Protein AF-A0A0F3N1J6-F1 (afdb_monomer_lite)

InterPro domains:
  IPR025494 Protein of unknown function DUF4385 [PF14328] (18-64)

Foldseek 3Di:
DDDDPVVPDDPPPQQAAQPDACVVVVVSDDDDDDCRPPLRHPPVNVVCVVVPDPPDPVVVVVVVVD

Structure (mmCIF, N/CA/C/O backbone):
data_AF-A0A0F3N1J6-F1
#
_entry.id   AF-A0A0F3N1J6-F1
#
loop_
_atom_site.group_PDB
_atom_site.id
_atom_site.type_symbol
_atom_site.label_atom_id
_atom_site.label_alt_id
_atom_site.label_comp_id
_atom_site.label_asym_id
_atom_site.label_entity_id
_atom_site.label_seq_id
_atom_site.pdbx_PDB_ins_code
_atom_site.Cartn_x
_atom_site.Cartn_y
_atom_site.Cartn_z
_atom_site.occupancy
_atom_site.B_iso_or_equiv
_atom_site.auth_seq_id
_atom_site.auth_comp_id
_atom_site.auth_asym_id
_atom_site.auth_atom_id
_atom_site.pdbx_PDB_model_num
ATOM 1 N N . MET A 1 1 ? 8.658 30.938 -10.877 1.00 64.12 1 MET A N 1
ATOM 2 C CA . MET A 1 1 ? 8.170 29.940 -9.898 1.00 64.12 1 MET A CA 1
ATOM 3 C C . MET A 1 1 ? 8.582 28.560 -10.389 1.00 64.12 1 MET A C 1
ATOM 5 O O . MET A 1 1 ? 8.336 28.264 -11.552 1.00 64.12 1 MET A O 1
ATOM 9 N N . ALA A 1 2 ? 9.268 27.759 -9.571 1.00 75.75 2 ALA A N 1
ATOM 10 C CA . ALA A 1 2 ? 9.618 26.388 -9.947 1.00 75.75 2 ALA A CA 1
ATOM 11 C C . ALA A 1 2 ? 8.345 25.527 -9.981 1.00 75.75 2 ALA A C 1
ATOM 13 O O . ALA A 1 2 ? 7.498 25.645 -9.096 1.00 75.75 2 ALA A O 1
ATOM 14 N N . LYS A 1 3 ? 8.182 24.698 -11.017 1.00 75.12 3 LYS A N 1
ATOM 15 C CA . LYS A 1 3 ? 7.041 23.776 -11.114 1.00 75.12 3 LYS A CA 1
ATOM 16 C C . LYS A 1 3 ? 7.127 22.735 -9.985 1.00 75.12 3 LYS A C 1
ATOM 18 O O . LYS A 1 3 ? 8.224 22.233 -9.738 1.00 75.12 3 LYS A O 1
ATOM 23 N N . PRO A 1 4 ? 6.011 22.385 -9.320 1.00 76.44 4 PRO A N 1
ATOM 24 C CA . PRO A 1 4 ? 6.020 21.352 -8.292 1.00 76.44 4 PRO A CA 1
ATOM 25 C C . PRO A 1 4 ? 6.382 19.994 -8.907 1.00 76.44 4 PRO A C 1
ATOM 27 O O . PRO A 1 4 ? 5.875 19.620 -9.967 1.00 76.44 4 PRO A O 1
ATOM 30 N N . SER A 1 5 ? 7.266 19.254 -8.237 1.00 67.12 5 SER A N 1
ATOM 31 C CA . SER A 1 5 ? 7.831 17.983 -8.717 1.00 67.12 5 SER A CA 1
ATOM 32 C C . SER A 1 5 ? 6.783 16.890 -8.950 1.00 67.12 5 SER A C 1
ATOM 34 O O . SER A 1 5 ? 6.98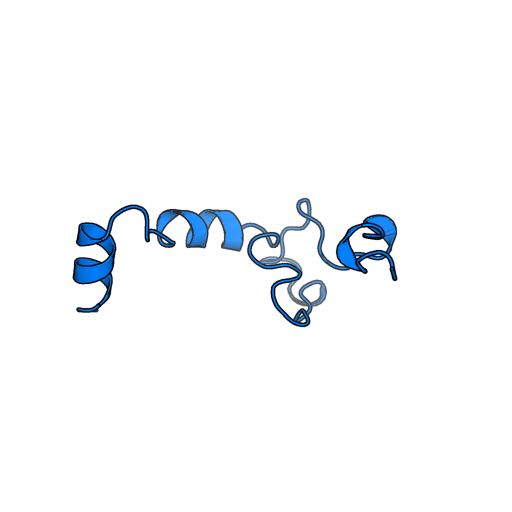9 16.025 -9.796 1.00 67.12 5 SER A O 1
ATOM 36 N N . TYR A 1 6 ? 5.636 16.963 -8.269 1.00 69.56 6 TYR A N 1
ATOM 37 C CA . TYR A 1 6 ? 4.541 15.997 -8.398 1.00 69.56 6 TYR A CA 1
ATOM 38 C C . TYR A 1 6 ? 3.868 15.991 -9.785 1.00 69.56 6 TYR A C 1
ATOM 40 O O . TYR A 1 6 ? 3.299 14.980 -10.184 1.00 69.56 6 TYR A O 1
ATOM 48 N N . LEU A 1 7 ? 3.964 17.080 -10.562 1.00 74.38 7 LEU A N 1
ATOM 49 C CA . LEU A 1 7 ? 3.379 17.150 -11.913 1.00 74.38 7 LEU A CA 1
ATOM 50 C C . LEU A 1 7 ? 4.103 16.271 -12.948 1.00 74.38 7 LEU A C 1
ATOM 52 O O . LEU A 1 7 ? 3.533 15.987 -13.996 1.00 74.38 7 LEU A O 1
ATOM 56 N N . ASN A 1 8 ? 5.335 15.833 -12.671 1.00 70.44 8 ASN A N 1
ATOM 57 C CA . ASN A 1 8 ? 6.125 14.979 -13.565 1.00 70.44 8 ASN A CA 1
ATOM 58 C C . ASN A 1 8 ? 6.226 13.552 -13.009 1.00 70.44 8 ASN A C 1
ATOM 60 O O . ASN A 1 8 ? 7.322 13.014 -12.845 1.00 70.44 8 ASN A O 1
ATOM 64 N N . PHE A 1 9 ? 5.091 12.947 -12.657 1.00 73.56 9 PHE A N 1
ATOM 65 C CA . PHE A 1 9 ? 5.081 11.583 -12.140 1.00 73.56 9 PHE A CA 1
ATOM 66 C C . PHE A 1 9 ? 5.318 10.562 -13.265 1.00 73.56 9 PHE A C 1
ATOM 68 O O . PHE A 1 9 ? 4.457 10.336 -14.117 1.00 73.56 9 PHE A O 1
ATOM 75 N N . ASP A 1 10 ? 6.487 9.921 -13.260 1.00 78.56 10 ASP A N 1
ATOM 76 C CA . ASP A 1 10 ? 6.812 8.836 -14.186 1.00 78.56 10 ASP A CA 1
ATOM 77 C C . ASP A 1 10 ? 6.186 7.513 -13.715 1.00 78.56 10 ASP A C 1
ATOM 79 O O . ASP A 1 10 ? 6.727 6.788 -12.877 1.00 78.56 10 ASP A O 1
ATOM 83 N N . ASN A 1 11 ? 5.039 7.175 -14.303 1.00 76.00 11 ASN A N 1
ATOM 84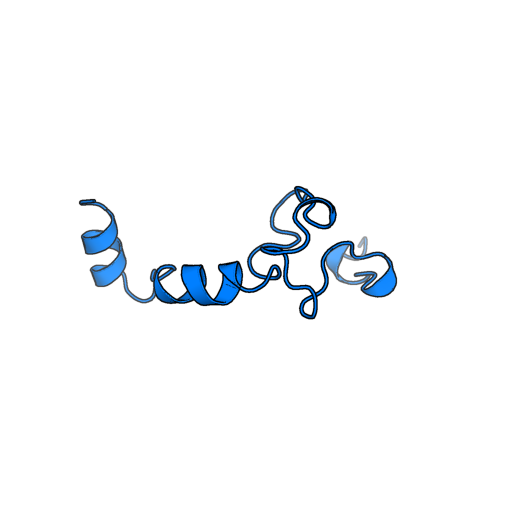 C CA . ASN A 1 11 ? 4.331 5.924 -14.031 1.00 76.00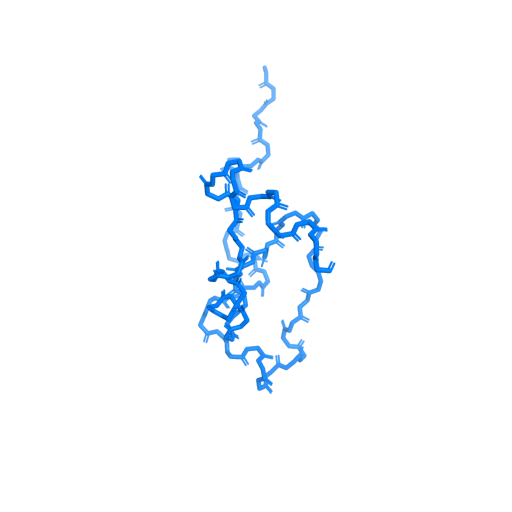 11 ASN A CA 1
ATOM 85 C C . ASN A 1 11 ? 5.117 4.677 -14.503 1.00 76.00 11 ASN A C 1
ATOM 87 O O . ASN A 1 11 ? 5.015 3.598 -13.909 1.00 76.00 11 ASN A O 1
ATOM 91 N N . LYS A 1 12 ? 5.950 4.798 -15.545 1.00 78.50 12 LYS A N 1
ATOM 92 C CA . LYS A 1 12 ? 6.728 3.666 -16.077 1.00 78.50 12 LYS A CA 1
ATOM 93 C C . LYS A 1 12 ? 7.850 3.275 -15.120 1.00 78.50 12 LYS A C 1
ATOM 95 O O . LYS A 1 12 ? 8.006 2.088 -14.844 1.00 78.50 12 LYS A O 1
ATOM 100 N N . SER A 1 13 ? 8.554 4.263 -14.571 1.00 80.88 13 SER A N 1
ATOM 101 C CA . SER A 1 13 ? 9.617 4.084 -13.568 1.00 80.88 13 SER A CA 1
ATOM 102 C C . SER A 1 13 ? 9.088 3.617 -12.201 1.00 80.88 13 SER A C 1
ATOM 104 O O . SER A 1 13 ? 9.835 3.159 -11.332 1.00 80.88 13 SER A O 1
ATOM 106 N N . TYR A 1 14 ? 7.774 3.693 -11.999 1.00 81.69 14 TYR A N 1
ATOM 107 C CA . TYR A 1 14 ? 7.150 3.344 -10.739 1.00 81.69 14 TYR A CA 1
ATOM 108 C C . TYR A 1 14 ? 7.217 1.840 -10.433 1.00 81.69 14 TYR A C 1
ATOM 110 O O . TYR A 1 14 ? 6.760 1.003 -11.217 1.00 81.69 14 TYR A O 1
ATOM 118 N N . LYS A 1 15 ? 7.787 1.509 -9.267 1.00 81.38 15 LYS A N 1
ATOM 119 C CA . LYS A 1 15 ? 8.179 0.141 -8.889 1.00 81.38 15 LYS A CA 1
ATOM 120 C C . LYS A 1 15 ? 7.006 -0.768 -8.514 1.00 81.38 15 LYS A C 1
ATOM 122 O O . LYS A 1 15 ? 7.102 -1.972 -8.723 1.00 81.38 15 LYS A O 1
ATOM 127 N N . TRP A 1 16 ? 5.922 -0.219 -7.965 1.00 85.06 16 TRP A N 1
ATOM 128 C CA . TRP A 1 16 ? 4.741 -1.000 -7.581 1.00 85.06 16 TRP A CA 1
ATOM 129 C C . TRP A 1 16 ? 3.714 -1.021 -8.708 1.00 85.06 16 TRP A C 1
ATOM 131 O O . TRP A 1 16 ? 3.486 -0.006 -9.364 1.00 85.06 16 TRP A O 1
ATOM 141 N N . LYS A 1 17 ? 3.078 -2.170 -8.925 1.00 83.94 17 LYS A N 1
ATOM 142 C CA . LYS A 1 17 ? 2.064 -2.382 -9.962 1.00 83.94 17 LYS A CA 1
ATOM 143 C C . LYS A 1 17 ? 0.839 -3.023 -9.323 1.00 83.94 17 LYS A C 1
ATOM 145 O O . LYS A 1 17 ? 0.970 -3.895 -8.476 1.00 83.94 17 LYS A O 1
ATOM 150 N N . ASN A 1 18 ? -0.348 -2.580 -9.719 1.00 81.94 18 ASN A N 1
ATOM 151 C CA . ASN A 1 18 ? -1.598 -3.021 -9.096 1.00 81.94 18 ASN A CA 1
ATOM 152 C C . ASN A 1 18 ? -1.987 -4.464 -9.482 1.00 81.94 18 ASN A C 1
ATOM 154 O O . ASN A 1 18 ? -2.753 -5.099 -8.764 1.00 81.94 18 ASN A O 1
ATOM 158 N N . ASP A 1 19 ? -1.446 -4.974 -10.592 1.00 85.00 19 ASP A N 1
ATOM 159 C CA . ASP A 1 19 ? -1.737 -6.302 -11.152 1.00 85.00 19 ASP A CA 1
ATOM 160 C C . ASP A 1 19 ? -0.849 -7.431 -10.588 1.00 85.00 19 ASP A C 1
ATOM 162 O O . ASP A 1 19 ? -0.933 -8.570 -11.038 1.00 85.00 19 ASP A O 1
ATOM 166 N N . ILE A 1 20 ? 0.023 -7.135 -9.616 1.00 85.38 20 ILE A N 1
ATOM 167 C CA . ILE A 1 20 ? 0.904 -8.130 -8.988 1.00 85.38 20 ILE A CA 1
ATOM 168 C C . ILE A 1 20 ? 0.271 -8.646 -7.690 1.00 85.38 20 ILE A C 1
ATOM 170 O O . ILE A 1 20 ? -0.116 -7.868 -6.817 1.00 85.38 20 ILE A O 1
ATOM 174 N N . GLU A 1 21 ? 0.238 -9.970 -7.522 1.00 89.19 21 GLU A N 1
ATOM 175 C CA . GLU A 1 21 ? -0.104 -10.613 -6.249 1.00 89.19 21 GLU A CA 1
ATOM 176 C C . GLU A 1 21 ? 1.112 -10.649 -5.310 1.00 89.19 21 GLU A C 1
ATOM 178 O O . GLU A 1 21 ? 1.860 -11.628 -5.241 1.00 89.19 21 GLU A O 1
ATOM 183 N N . TYR A 1 22 ? 1.298 -9.584 -4.532 1.00 87.56 22 TYR A N 1
ATOM 184 C CA . TYR A 1 22 ? 2.460 -9.418 -3.648 1.00 87.56 22 TYR A CA 1
ATOM 185 C C . TYR A 1 22 ? 2.551 -10.457 -2.529 1.00 87.56 22 TYR A C 1
ATOM 187 O O . TYR A 1 22 ? 3.626 -10.673 -1.978 1.00 87.56 22 TYR A O 1
ATOM 195 N N . ARG A 1 23 ? 1.442 -11.133 -2.206 1.00 87.06 23 ARG A N 1
ATOM 196 C CA . ARG A 1 23 ? 1.441 -12.231 -1.232 1.00 87.06 23 ARG A CA 1
ATOM 197 C C . ARG A 1 23 ? 2.163 -13.479 -1.745 1.00 87.06 23 ARG A C 1
ATOM 199 O O . ARG A 1 23 ? 2.716 -14.218 -0.938 1.00 87.06 23 ARG A O 1
ATOM 206 N N . LYS A 1 24 ? 2.151 -13.713 -3.062 1.00 89.38 24 LYS A N 1
ATOM 207 C CA . LYS A 1 24 ? 2.872 -14.825 -3.703 1.00 89.38 24 LYS A CA 1
ATOM 208 C C . LYS A 1 24 ? 4.290 -14.429 -4.116 1.00 89.38 24 LYS A C 1
ATOM 210 O O . LYS A 1 24 ? 5.178 -15.268 -4.059 1.00 89.38 24 LYS A O 1
ATOM 215 N N . TYR A 1 25 ? 4.491 -13.162 -4.483 1.00 88.31 25 TYR A N 1
ATOM 216 C CA . TYR A 1 25 ? 5.764 -12.622 -4.973 1.00 88.31 25 TYR A CA 1
ATOM 217 C C . TYR A 1 25 ? 6.325 -11.563 -4.017 1.00 88.31 25 TYR A C 1
ATOM 219 O O . TYR A 1 25 ? 6.369 -10.367 -4.326 1.00 88.31 25 TYR A O 1
ATOM 227 N N . LEU A 1 26 ? 6.732 -12.002 -2.824 1.00 85.31 26 LEU A N 1
ATOM 228 C CA . LEU A 1 26 ? 7.232 -11.129 -1.754 1.00 85.31 26 LEU A CA 1
ATOM 229 C C . LEU A 1 26 ? 8.478 -10.340 -2.184 1.00 85.31 26 LEU A C 1
ATOM 231 O O . LEU A 1 26 ? 8.642 -9.188 -1.791 1.00 85.31 26 LEU A O 1
ATOM 235 N N . GLU A 1 27 ? 9.325 -10.902 -3.046 1.00 87.75 27 GLU A N 1
ATOM 236 C CA . GLU A 1 27 ?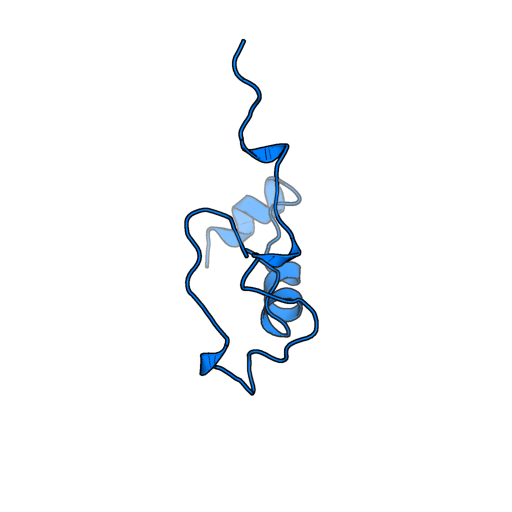 10.524 -10.245 -3.585 1.00 87.75 27 GLU A CA 1
ATOM 237 C C . GLU A 1 27 ? 10.225 -9.034 -4.488 1.00 87.75 27 GLU A C 1
ATOM 239 O O . GLU A 1 27 ? 11.080 -8.155 -4.667 1.00 87.75 27 GLU A O 1
ATOM 244 N N . SER A 1 28 ? 9.005 -8.962 -5.031 1.00 85.62 28 SER A N 1
ATOM 245 C CA . SER A 1 28 ? 8.525 -7.816 -5.810 1.00 85.62 28 SER A CA 1
ATOM 246 C C . SER A 1 28 ? 8.105 -6.647 -4.917 1.00 85.62 28 SER A C 1
ATOM 248 O O . SER A 1 28 ? 8.024 -5.507 -5.387 1.00 85.62 28 SER A O 1
ATOM 250 N N . TYR A 1 29 ? 7.857 -6.896 -3.626 1.00 83.38 29 TYR A N 1
ATOM 251 C CA . TYR A 1 29 ? 7.567 -5.844 -2.663 1.00 83.38 29 TYR A CA 1
ATOM 252 C C . TYR A 1 29 ? 8.824 -5.017 -2.387 1.00 83.38 29 TYR A C 1
ATOM 254 O O . TYR A 1 29 ? 9.898 -5.532 -2.072 1.00 83.38 29 TYR A O 1
ATOM 262 N N . ARG A 1 30 ? 8.696 -3.695 -2.498 1.00 83.50 30 ARG A N 1
ATOM 263 C CA . ARG A 1 30 ? 9.755 -2.745 -2.140 1.00 83.50 30 ARG A CA 1
ATOM 264 C C . ARG A 1 30 ? 9.211 -1.754 -1.123 1.00 83.50 30 ARG A C 1
ATOM 266 O O . ARG A 1 30 ? 8.048 -1.376 -1.201 1.00 83.50 30 ARG A O 1
ATOM 273 N N . VAL A 1 31 ? 10.052 -1.317 -0.190 1.00 80.38 31 VAL A N 1
ATOM 274 C CA . VAL A 1 31 ? 9.698 -0.234 0.735 1.00 80.38 31 VAL A CA 1
ATOM 275 C C . VAL A 1 31 ? 9.822 1.091 -0.012 1.00 80.38 31 VAL A C 1
ATOM 277 O O . VAL A 1 31 ? 10.858 1.371 -0.622 1.00 80.38 31 VAL A O 1
ATOM 280 N N . GLY A 1 32 ? 8.734 1.860 -0.035 1.00 74.75 32 GLY A N 1
ATOM 281 C CA . GLY A 1 32 ? 8.687 3.165 -0.684 1.00 74.75 32 GLY A CA 1
ATOM 282 C C . GLY A 1 32 ? 9.268 4.268 0.181 1.00 74.75 32 GLY A C 1
ATOM 283 O O . GLY A 1 32 ? 9.382 4.129 1.395 1.00 74.75 32 GLY A O 1
ATOM 284 N N . LYS A 1 33 ? 9.663 5.363 -0.470 1.00 71.06 33 LYS A N 1
ATOM 285 C CA . LYS A 1 33 ? 9.987 6.607 0.223 1.00 71.06 33 LYS A CA 1
ATOM 286 C C . LYS A 1 33 ? 8.702 7.428 0.312 1.00 71.06 33 LYS A C 1
ATOM 288 O O . LYS A 1 33 ? 8.042 7.620 -0.711 1.00 71.06 33 LYS A O 1
ATOM 293 N N . ASP A 1 34 ? 8.379 7.906 1.508 1.00 70.25 34 ASP A N 1
ATOM 294 C CA . ASP A 1 34 ? 7.178 8.702 1.785 1.00 70.25 34 ASP A CA 1
ATOM 295 C C . ASP A 1 34 ? 5.872 7.932 1.477 1.00 70.25 34 ASP A C 1
ATOM 297 O O . ASP A 1 34 ? 5.825 6.706 1.567 1.00 70.25 34 ASP A O 1
ATOM 301 N N . GLU A 1 35 ? 4.798 8.633 1.105 1.00 67.44 35 GLU A N 1
ATOM 302 C CA . GLU A 1 35 ? 3.481 8.046 0.794 1.00 67.44 35 GLU A CA 1
ATOM 303 C C . GLU A 1 35 ? 3.413 7.366 -0.591 1.00 67.44 35 GLU A C 1
ATOM 305 O O . GLU A 1 35 ? 2.346 6.981 -1.077 1.00 67.44 35 GLU A O 1
ATOM 310 N N . GLN A 1 36 ? 4.551 7.200 -1.266 1.00 65.12 36 GLN A N 1
ATOM 311 C CA . GLN A 1 36 ? 4.593 6.593 -2.589 1.00 65.12 36 GLN A CA 1
ATOM 312 C C . GLN A 1 36 ? 4.440 5.075 -2.481 1.00 65.12 36 GLN A C 1
ATOM 314 O O . GLN A 1 36 ? 5.352 4.370 -2.060 1.00 65.12 36 GLN A O 1
ATOM 319 N N . GLY A 1 37 ? 3.295 4.564 -2.924 1.00 65.31 37 GLY A N 1
ATOM 320 C CA . GLY A 1 37 ? 3.023 3.119 -2.984 1.00 65.31 37 GLY A CA 1
ATOM 321 C C . GLY A 1 37 ? 2.032 2.659 -1.934 1.00 65.31 37 GLY A C 1
ATOM 322 O O . GLY A 1 37 ? 1.612 1.497 -1.945 1.00 65.31 37 GLY A O 1
ATOM 323 N N . VAL A 1 38 ? 1.630 3.584 -1.061 1.00 62.09 38 VAL A N 1
ATOM 324 C CA . VAL A 1 38 ? 0.612 3.364 -0.045 1.00 62.09 38 VAL A CA 1
ATOM 325 C C . VAL A 1 38 ? -0.667 2.916 -0.75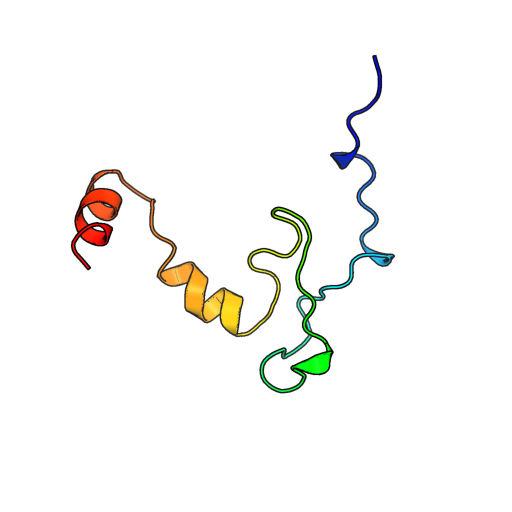0 1.00 62.09 38 VAL A C 1
ATOM 327 O O . VAL A 1 38 ? -1.176 3.582 -1.650 1.00 62.09 38 VAL A O 1
ATOM 330 N N . CYS A 1 39 ? -1.145 1.729 -0.378 1.00 69.88 39 CYS A N 1
ATOM 331 C CA . CYS A 1 39 ? -2.357 1.111 -0.919 1.00 69.88 39 CYS A CA 1
ATOM 332 C C . CYS A 1 39 ? -2.315 0.750 -2.420 1.00 69.88 39 CYS A C 1
ATOM 334 O O . CYS A 1 39 ? -3.335 0.857 -3.103 1.00 69.88 39 CYS A O 1
ATOM 336 N N . ILE A 1 40 ? -1.176 0.284 -2.947 1.00 79.44 40 ILE A N 1
ATOM 337 C CA . ILE A 1 40 ? -1.088 -0.267 -4.322 1.00 79.44 40 ILE A CA 1
ATOM 338 C C . ILE A 1 40 ? -0.923 -1.789 -4.331 1.00 79.44 40 ILE A C 1
ATOM 340 O O . ILE A 1 40 ? -1.407 -2.458 -5.238 1.00 79.44 40 ILE A O 1
ATOM 344 N N . CYS A 1 41 ? -0.279 -2.353 -3.312 1.00 83.62 41 CYS A N 1
ATOM 345 C CA . CYS A 1 41 ? 0.011 -3.781 -3.274 1.00 83.62 41 CYS A CA 1
ATOM 346 C C . CYS A 1 41 ? -1.253 -4.599 -2.962 1.00 83.62 41 CYS A C 1
ATOM 348 O O . CYS A 1 41 ? -1.793 -4.512 -1.857 1.00 83.62 41 CYS A O 1
ATOM 350 N N . GLN A 1 42 ? -1.713 -5.418 -3.910 1.00 83.81 42 GLN A N 1
ATOM 351 C CA . GLN A 1 42 ? -2.773 -6.403 -3.677 1.00 83.81 42 GLN A CA 1
ATOM 352 C C . GLN A 1 42 ? -2.194 -7.725 -3.129 1.00 83.81 42 GLN A C 1
ATOM 354 O O . GLN A 1 42 ? -1.065 -8.084 -3.474 1.00 83.81 42 GLN A O 1
ATOM 359 N N . PRO A 1 43 ? -2.927 -8.459 -2.265 1.00 85.19 43 PRO A N 1
ATOM 360 C CA . PRO A 1 43 ? -4.295 -8.202 -1.785 1.00 85.19 43 PRO A CA 1
ATOM 361 C C . PRO A 1 43 ? -4.382 -7.221 -0.602 1.00 85.19 43 PRO A C 1
ATOM 363 O O . PRO A 1 43 ? -5.474 -6.766 -0.270 1.00 85.19 43 PRO A O 1
ATOM 366 N N . TYR A 1 44 ? -3.247 -6.848 -0.001 1.00 83.44 44 TYR A N 1
ATOM 367 C CA . TYR A 1 44 ? -3.174 -6.061 1.238 1.00 83.44 44 TYR A CA 1
ATOM 368 C C . TYR A 1 44 ? -3.960 -4.754 1.184 1.00 83.44 44 TYR A C 1
ATOM 370 O O . TYR A 1 44 ? -4.603 -4.375 2.155 1.00 83.44 44 TYR A O 1
ATOM 378 N N . LYS A 1 45 ? -3.967 -4.085 0.030 1.00 82.31 45 LYS A N 1
ATOM 379 C CA . LYS A 1 45 ? -4.818 -2.923 -0.222 1.00 82.31 45 LYS A CA 1
ATOM 380 C C . LYS A 1 45 ? -6.284 -3.193 0.142 1.00 82.31 45 LYS A C 1
ATOM 382 O O . LYS A 1 45 ? -6.866 -2.434 0.907 1.00 82.31 45 LYS A O 1
ATOM 387 N N . ASN A 1 46 ? -6.878 -4.254 -0.401 1.00 83.81 46 ASN A N 1
ATOM 388 C CA . ASN A 1 46 ? -8.296 -4.563 -0.198 1.00 83.81 46 ASN A CA 1
ATOM 389 C C . ASN A 1 46 ? -8.573 -5.077 1.215 1.00 83.81 46 ASN A C 1
ATOM 391 O O . ASN A 1 46 ? -9.675 -4.895 1.717 1.00 83.81 46 ASN A O 1
ATOM 395 N N . GLU A 1 47 ? -7.582 -5.694 1.856 1.00 86.81 47 GLU A N 1
ATOM 396 C CA . GLU A 1 47 ? -7.686 -6.138 3.245 1.00 86.81 47 GLU A CA 1
ATOM 397 C C . GLU A 1 47 ? -7.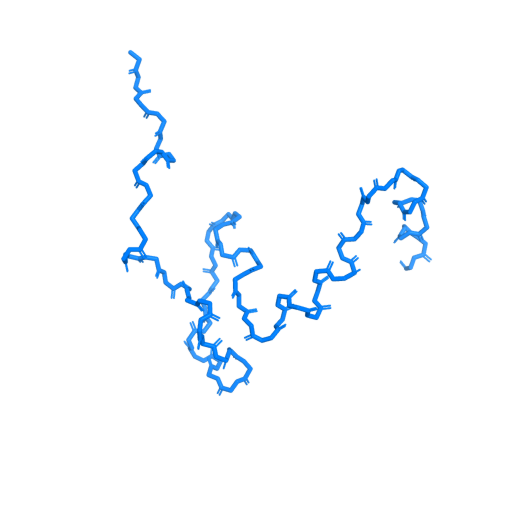603 -4.958 4.223 1.00 86.81 47 GLU A C 1
ATOM 399 O O . GLU A 1 47 ? -8.356 -4.927 5.187 1.00 86.81 47 GLU A O 1
ATOM 404 N N . ILE A 1 48 ? -6.738 -3.967 3.973 1.00 81.88 48 ILE A N 1
ATOM 405 C CA . ILE A 1 48 ? -6.461 -2.849 4.894 1.00 81.88 48 ILE A CA 1
ATOM 406 C C . ILE A 1 48 ? -7.423 -1.671 4.685 1.00 81.88 48 ILE A C 1
ATOM 408 O O . ILE A 1 48 ? -7.866 -1.067 5.663 1.00 81.88 48 ILE A O 1
ATOM 412 N N . LEU A 1 49 ? -7.778 -1.335 3.436 1.00 79.69 49 LEU A N 1
ATOM 413 C CA . LEU A 1 49 ? -8.659 -0.196 3.128 1.00 79.69 49 LEU A CA 1
ATOM 414 C C . LEU A 1 49 ? -9.992 -0.204 3.904 1.00 79.69 49 LEU A C 1
ATOM 416 O O . LEU A 1 49 ? -10.398 0.866 4.357 1.00 79.69 49 LEU A O 1
ATOM 420 N N . PRO A 1 50 ? -10.670 -1.349 4.124 1.00 80.75 50 PRO A N 1
ATOM 421 C CA . PRO A 1 50 ? -11.885 -1.401 4.932 1.00 80.75 50 PRO A CA 1
ATOM 422 C C . PRO A 1 50 ? -11.682 -0.986 6.390 1.00 80.75 50 PRO A C 1
ATOM 424 O O . PRO A 1 50 ? -12.626 -0.484 6.995 1.00 80.75 50 PRO A O 1
ATOM 427 N N . TYR A 1 51 ? -10.489 -1.178 6.954 1.00 75.00 51 TYR A N 1
ATOM 428 C CA . TYR A 1 51 ? -10.159 -0.793 8.331 1.00 75.00 51 TYR A CA 1
ATOM 429 C C . TYR A 1 51 ? -9.594 0.626 8.428 1.00 75.00 51 TYR A C 1
ATOM 431 O O . TYR A 1 51 ? -9.577 1.206 9.511 1.00 75.00 51 TYR A O 1
ATOM 439 N N . TRP A 1 52 ? -9.200 1.228 7.303 1.00 72.81 52 TRP A N 1
ATOM 440 C CA . TRP A 1 52 ? -8.725 2.609 7.227 1.00 72.81 52 TRP A CA 1
ATOM 441 C C . TRP A 1 52 ? -9.893 3.609 7.316 1.00 72.81 52 TRP A C 1
ATOM 443 O O . TRP A 1 52 ? -10.143 4.415 6.418 1.00 72.81 52 TRP A O 1
ATOM 453 N N . LYS A 1 53 ? -10.659 3.552 8.409 1.00 63.81 53 LYS A N 1
ATOM 454 C CA . LYS A 1 53 ? -11.814 4.420 8.650 1.00 63.81 53 LYS A CA 1
ATOM 455 C C . LYS A 1 53 ? -11.430 5.571 9.581 1.00 63.81 53 LYS A C 1
ATOM 457 O O . LYS A 1 53 ? -11.487 5.443 10.795 1.00 63.81 53 LYS A O 1
ATOM 462 N N . PHE A 1 54 ? -11.173 6.737 8.999 1.00 62.09 54 PHE A N 1
ATOM 463 C CA . PHE A 1 54 ? -11.334 8.033 9.677 1.00 62.09 54 PHE A CA 1
ATOM 464 C C . PHE A 1 54 ? -12.466 8.823 9.015 1.00 62.09 54 PHE A C 1
ATOM 466 O O . PHE A 1 54 ? -12.359 10.018 8.762 1.00 62.09 54 PHE A O 1
ATOM 473 N N . LYS A 1 55 ? -13.549 8.124 8.647 1.00 61.88 55 LYS A N 1
ATOM 474 C CA . LYS A 1 55 ? -14.654 8.719 7.885 1.00 61.88 55 LYS A CA 1
ATOM 475 C C . LYS A 1 55 ? -15.420 9.764 8.705 1.00 61.88 55 LYS A C 1
ATOM 477 O O . LYS A 1 55 ? -15.926 10.720 8.131 1.00 61.88 55 LYS A O 1
ATOM 482 N N . THR A 1 56 ? -15.497 9.590 10.025 1.00 70.12 56 THR A N 1
ATOM 483 C CA . THR A 1 56 ? -16.125 10.543 10.948 1.00 70.12 56 THR A CA 1
ATOM 484 C C . THR A 1 56 ? -15.308 10.658 12.241 1.00 70.12 56 THR A C 1
ATOM 486 O O . THR A 1 56 ? -14.631 9.697 12.624 1.00 70.12 56 THR A O 1
ATOM 489 N N . PRO A 1 57 ? -15.367 11.809 12.940 1.00 72.38 57 PRO A N 1
ATOM 490 C CA . PRO A 1 57 ? -14.704 11.985 14.236 1.00 72.38 57 PRO A CA 1
ATOM 491 C C . PRO A 1 57 ? -15.178 10.978 15.297 1.00 72.38 57 PRO A C 1
ATOM 493 O O . PRO A 1 57 ? -14.434 10.671 16.223 1.00 72.38 57 PRO A O 1
ATOM 496 N N . GLU A 1 58 ? -16.391 10.443 15.159 1.00 73.56 58 GLU A N 1
ATOM 497 C CA . GLU A 1 58 ? -16.943 9.403 16.033 1.00 73.56 58 GLU A CA 1
ATOM 498 C C . GLU A 1 58 ? -16.221 8.064 15.836 1.00 73.56 58 GLU A C 1
ATOM 500 O O . GLU A 1 58 ? -15.718 7.495 16.801 1.00 73.56 58 GLU A O 1
ATOM 505 N N . ILE A 1 59 ? -16.050 7.625 14.582 1.00 72.50 59 ILE A N 1
ATOM 506 C CA . ILE A 1 59 ? -15.312 6.395 14.250 1.00 72.50 59 ILE A CA 1
ATOM 507 C C . ILE A 1 59 ? -13.834 6.521 14.656 1.00 72.50 59 ILE A C 1
ATOM 509 O O . ILE A 1 59 ? -13.234 5.568 15.146 1.00 72.50 59 ILE A O 1
ATOM 513 N N . ALA A 1 60 ? -13.248 7.716 14.521 1.00 67.75 60 ALA A N 1
ATOM 514 C CA . ALA A 1 60 ? -11.876 7.979 14.955 1.00 67.75 60 ALA A CA 1
ATOM 515 C C . ALA A 1 60 ? -11.682 7.830 16.479 1.00 67.75 60 ALA A C 1
ATOM 517 O O . ALA A 1 60 ? -10.616 7.400 16.919 1.00 67.75 60 ALA A O 1
ATOM 518 N N . LYS A 1 61 ? -12.697 8.176 17.289 1.00 70.62 61 LYS A N 1
ATOM 519 C CA . LYS A 1 61 ? -12.663 7.993 18.751 1.00 70.62 61 LYS A CA 1
ATOM 520 C C . LYS A 1 61 ? -12.771 6.524 19.150 1.00 70.62 61 LYS A C 1
ATOM 522 O O . LYS A 1 61 ? -12.128 6.127 20.116 1.00 70.62 61 LYS A O 1
ATOM 527 N N . GLU A 1 62 ? -13.552 5.736 18.417 1.00 65.88 62 GLU A N 1
ATOM 528 C CA . GLU A 1 62 ? -13.719 4.302 18.673 1.00 65.88 62 GLU A CA 1
ATOM 529 C C . GLU A 1 62 ? -12.425 3.526 18.374 1.00 65.88 62 GLU A C 1
ATOM 531 O O . GLU A 1 62 ? -11.960 2.757 19.213 1.00 65.88 62 GLU A O 1
ATOM 536 N N . SER A 1 63 ? -11.754 3.839 17.258 1.00 59.31 63 SER A N 1
ATOM 537 C CA . SER A 1 63 ? -10.472 3.224 16.867 1.00 59.31 63 SER A CA 1
ATOM 538 C C . SER A 1 63 ? -9.296 3.510 17.816 1.00 59.31 63 SER A C 1
ATOM 540 O O . SER A 1 63 ? -8.270 2.845 17.723 1.00 59.31 63 SER A O 1
ATOM 542 N N . ARG A 1 64 ? -9.405 4.498 18.718 1.00 58.41 64 ARG A N 1
ATOM 543 C CA . ARG A 1 64 ? -8.354 4.843 19.697 1.00 58.41 64 ARG A CA 1
ATOM 544 C C . ARG A 1 64 ? -8.293 3.875 20.888 1.00 58.41 64 ARG A C 1
ATOM 546 O O . ARG A 1 64 ? -7.280 3.860 21.579 1.00 58.41 64 ARG A O 1
ATOM 553 N N . ASN A 1 65 ? -9.358 3.116 21.151 1.00 58.94 65 ASN A N 1
ATOM 554 C CA . ASN A 1 65 ? -9.468 2.242 22.326 1.00 58.94 65 ASN A CA 1
ATOM 555 C C . ASN A 1 65 ? -9.161 0.760 22.025 1.00 58.94 65 ASN A C 1
ATOM 557 O O . ASN A 1 65 ? -9.606 -0.108 22.775 1.00 58.94 65 ASN A O 1
ATOM 561 N N . ILE A 1 66 ? -8.432 0.476 20.940 1.00 54.28 66 ILE A N 1
ATOM 562 C CA . ILE A 1 66 ? -7.864 -0.851 20.646 1.00 54.28 66 ILE A CA 1
ATOM 563 C C . ILE A 1 66 ? -6.432 -0.911 21.172 1.00 54.28 66 ILE A C 1
ATOM 565 O O . ILE A 1 66 ? -5.694 0.077 20.954 1.00 54.28 66 ILE A O 1
#

Organism: NCBI:txid1359164

pLDDT: mean 75.88, std 8.94, range [54.28, 89.38]

Secondary structure (DSSP, 8-state):
-PPPGGGG--TTT-S--TTSBTTT-GGG--PPSTTTTTTTSBTHHHHHTTT---SSHHHHHHGGG-

Sequence (66 aa):
MAKPSYLNFDNKSYKWKNDIEYRKYLESYRVGKDEQGVCICQPYKNEILPYWKFKTPEIAKESRNI

Radius of gyration: 15.97 Å; chains: 1; bounding box: 28×45×38 Å